Protein AF-A0A935V4J2-F1 (afdb_monomer_lite)

Structure (mmCIF, N/CA/C/O backbone):
data_AF-A0A935V4J2-F1
#
_entry.id   AF-A0A935V4J2-F1
#
loop_
_atom_site.group_PDB
_atom_site.id
_atom_site.type_symbol
_atom_site.label_atom_id
_atom_site.label_alt_id
_atom_site.label_comp_id
_atom_site.label_asym_id
_atom_site.label_entity_id
_atom_site.label_seq_id
_atom_site.pdbx_PDB_ins_code
_atom_site.Cartn_x
_atom_site.Cartn_y
_atom_site.Cartn_z
_atom_site.occupancy
_atom_site.B_iso_or_equiv
_atom_site.auth_seq_id
_atom_site.auth_comp_id
_atom_site.auth_asym_id
_atom_site.auth_atom_id
_atom_site.pdbx_PDB_model_num
ATOM 1 N N . ME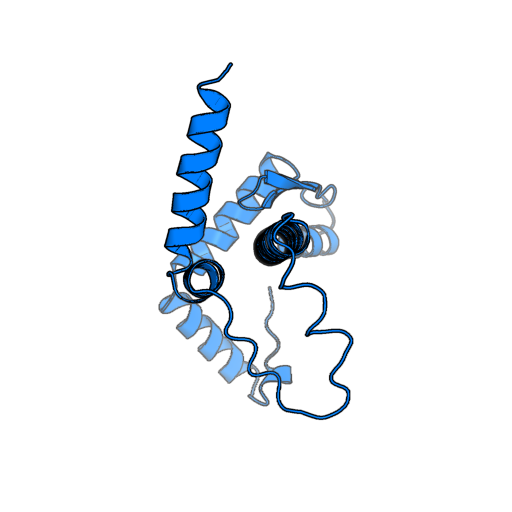T A 1 1 ? 11.684 -2.814 -10.484 1.00 53.12 1 MET A N 1
ATOM 2 C CA . MET A 1 1 ? 12.190 -2.441 -9.141 1.00 53.12 1 MET A CA 1
ATOM 3 C C . MET A 1 1 ? 13.514 -3.154 -8.934 1.00 53.12 1 MET A C 1
ATOM 5 O O . MET A 1 1 ? 13.522 -4.372 -8.984 1.00 53.12 1 MET A O 1
ATOM 9 N N . ARG A 1 2 ? 14.630 -2.426 -8.805 1.00 53.59 2 ARG A N 1
ATOM 10 C CA . ARG A 1 2 ? 15.958 -3.035 -8.631 1.00 53.59 2 ARG A CA 1
ATOM 11 C C . ARG A 1 2 ? 16.236 -3.161 -7.131 1.00 53.59 2 ARG A C 1
ATOM 13 O O . ARG A 1 2 ? 16.271 -2.139 -6.448 1.00 53.59 2 ARG A O 1
ATOM 20 N N . TRP A 1 3 ? 16.346 -4.387 -6.630 1.00 57.41 3 TRP A N 1
ATOM 21 C CA . TRP A 1 3 ? 16.688 -4.673 -5.238 1.00 57.41 3 TRP A CA 1
ATOM 22 C C . TRP A 1 3 ? 18.209 -4.684 -5.127 1.00 57.41 3 TRP A C 1
ATOM 24 O O . TRP A 1 3 ? 18.892 -5.459 -5.792 1.00 57.41 3 TRP A O 1
ATOM 34 N N . THR A 1 4 ? 18.764 -3.753 -4.365 1.00 51.16 4 THR A N 1
ATOM 35 C CA . THR A 1 4 ? 20.212 -3.639 -4.207 1.00 51.16 4 THR A CA 1
ATOM 36 C C . THR A 1 4 ? 20.687 -4.589 -3.117 1.00 51.16 4 THR A C 1
ATOM 38 O O . THR A 1 4 ? 20.397 -4.360 -1.947 1.00 51.16 4 THR A O 1
ATOM 41 N N . GLY A 1 5 ? 21.503 -5.586 -3.484 1.00 53.75 5 GLY A N 1
ATOM 42 C CA . GLY A 1 5 ? 22.194 -6.502 -2.557 1.00 53.75 5 GLY A CA 1
ATOM 43 C C . GLY A 1 5 ? 23.098 -5.823 -1.515 1.00 53.75 5 GLY A C 1
ATOM 44 O O . GLY A 1 5 ? 23.630 -6.474 -0.625 1.00 53.75 5 GLY A O 1
ATOM 45 N N . ARG A 1 6 ? 23.220 -4.490 -1.563 1.00 55.88 6 ARG A N 1
ATOM 46 C CA . ARG A 1 6 ? 24.009 -3.688 -0.626 1.00 55.88 6 ARG A CA 1
ATOM 47 C C . ARG A 1 6 ? 23.522 -3.775 0.825 1.00 55.88 6 ARG A C 1
ATOM 49 O O . ARG A 1 6 ? 24.333 -3.596 1.719 1.00 55.88 6 ARG A O 1
ATOM 56 N N . GLN A 1 7 ? 22.241 -4.061 1.065 1.00 57.16 7 GLN A N 1
ATOM 57 C CA . GLN A 1 7 ? 21.714 -4.226 2.430 1.00 57.16 7 GLN A CA 1
ATOM 58 C C . GLN A 1 7 ? 21.997 -5.606 3.036 1.00 57.16 7 GLN A C 1
ATOM 60 O O . GLN A 1 7 ? 21.934 -5.757 4.248 1.00 57.16 7 GLN A O 1
ATOM 65 N N . ILE A 1 8 ? 22.306 -6.599 2.201 1.00 64.44 8 ILE A N 1
ATOM 66 C CA . ILE A 1 8 ? 22.460 -8.003 2.603 1.00 64.44 8 ILE A CA 1
ATOM 67 C C . ILE A 1 8 ? 23.903 -8.506 2.454 1.00 64.44 8 ILE A C 1
ATOM 69 O O . ILE A 1 8 ? 24.157 -9.686 2.645 1.00 64.44 8 ILE A O 1
ATOM 73 N N . GLY A 1 9 ? 24.859 -7.622 2.140 1.00 66.56 9 GLY A N 1
ATOM 74 C CA . GLY A 1 9 ? 26.292 -7.949 2.108 1.00 66.56 9 GLY A CA 1
ATOM 75 C C . GLY A 1 9 ? 26.711 -8.958 1.032 1.00 66.56 9 GLY A C 1
ATOM 76 O O . GLY A 1 9 ? 27.838 -9.437 1.068 1.00 66.56 9 GLY A O 1
ATOM 77 N N . ILE A 1 10 ? 25.831 -9.285 0.081 1.00 76.12 10 ILE A N 1
ATOM 78 C CA . ILE A 1 10 ? 26.095 -10.267 -0.978 1.00 76.12 10 ILE A CA 1
ATOM 79 C C . ILE A 1 10 ? 26.431 -9.599 -2.311 1.00 76.12 10 ILE A C 1
ATOM 81 O O . ILE A 1 10 ? 26.022 -8.465 -2.588 1.00 76.12 10 ILE A O 1
ATOM 85 N N . ASP A 1 11 ? 27.142 -10.345 -3.158 1.00 79.62 11 ASP A N 1
ATOM 86 C CA . ASP A 1 11 ? 27.440 -9.926 -4.523 1.00 79.62 11 ASP A CA 1
ATOM 87 C C . ASP A 1 11 ? 26.158 -9.643 -5.332 1.00 79.62 11 ASP A C 1
ATOM 89 O O . ASP A 1 11 ? 25.097 -10.239 -5.113 1.00 79.62 11 ASP A O 1
ATOM 93 N N . ARG A 1 12 ? 26.246 -8.718 -6.294 1.00 76.38 12 ARG A N 1
ATOM 94 C CA . ARG A 1 12 ? 25.100 -8.304 -7.120 1.00 76.38 12 ARG A CA 1
ATOM 95 C C . ARG A 1 12 ? 24.512 -9.459 -7.932 1.00 76.38 12 ARG A C 1
ATOM 97 O O . ARG A 1 12 ? 23.295 -9.482 -8.116 1.00 76.38 12 ARG A O 1
ATOM 104 N N . THR A 1 13 ? 25.337 -10.394 -8.403 1.00 80.19 13 THR A N 1
ATOM 105 C CA . THR A 1 13 ? 24.865 -11.573 -9.149 1.00 80.19 13 THR A CA 1
ATOM 106 C C . THR A 1 13 ? 24.142 -12.559 -8.235 1.00 80.19 13 THR A C 1
ATOM 108 O O . THR A 1 13 ? 23.053 -13.023 -8.573 1.00 80.19 13 THR A O 1
ATOM 111 N N . ALA A 1 14 ? 24.665 -12.786 -7.026 1.00 80.81 14 ALA A N 1
ATOM 112 C CA . ALA A 1 14 ? 24.004 -13.598 -6.007 1.00 80.81 14 ALA A CA 1
ATOM 113 C C . ALA A 1 14 ? 22.656 -12.994 -5.571 1.00 80.81 14 ALA A C 1
ATOM 115 O O . ALA A 1 14 ? 21.676 -13.720 -5.401 1.00 80.81 14 ALA A O 1
ATOM 116 N N . ALA A 1 15 ? 22.573 -11.664 -5.455 1.00 80.94 15 ALA A N 1
ATOM 117 C CA . ALA A 1 15 ? 21.322 -10.972 -5.154 1.00 80.94 15 ALA A CA 1
ATOM 118 C C . ALA A 1 15 ? 20.268 -11.166 -6.252 1.00 80.94 15 ALA A C 1
ATOM 120 O O . ALA A 1 15 ? 19.109 -11.415 -5.931 1.00 80.94 15 ALA A O 1
ATOM 121 N N . ALA A 1 16 ? 20.661 -11.095 -7.528 1.00 81.50 16 ALA A N 1
ATOM 122 C CA . ALA A 1 16 ? 19.756 -11.354 -8.648 1.00 81.50 16 ALA A CA 1
ATOM 123 C C . ALA A 1 16 ? 19.207 -12.790 -8.608 1.00 81.50 16 ALA A C 1
ATOM 125 O O . ALA A 1 16 ? 17.993 -12.976 -8.567 1.00 81.50 16 ALA A O 1
ATOM 126 N N . ALA A 1 17 ? 20.086 -13.789 -8.477 1.00 85.88 17 ALA A N 1
ATOM 127 C CA . ALA A 1 17 ? 19.678 -15.193 -8.393 1.00 85.88 17 ALA A CA 1
ATOM 128 C C . ALA A 1 17 ? 18.769 -15.480 -7.182 1.00 85.88 17 ALA A C 1
ATOM 130 O O . ALA A 1 17 ? 17.849 -16.297 -7.261 1.00 85.88 17 ALA A O 1
ATOM 131 N N . TYR A 1 18 ? 19.002 -14.805 -6.053 1.00 84.88 18 TYR A N 1
ATOM 132 C CA . TYR A 1 18 ? 18.137 -14.903 -4.879 1.00 84.88 18 TYR A CA 1
ATOM 133 C C . TYR A 1 18 ? 16.729 -14.361 -5.154 1.00 84.88 18 TYR A C 1
ATOM 135 O O . TYR A 1 18 ? 15.741 -15.000 -4.791 1.00 84.88 18 TYR A O 1
ATOM 143 N N . ILE A 1 19 ? 16.629 -13.206 -5.815 1.00 84.44 19 ILE A N 1
ATOM 144 C CA . ILE A 1 19 ? 15.349 -12.581 -6.173 1.00 84.44 19 ILE A CA 1
ATOM 145 C C . ILE A 1 19 ? 14.561 -13.473 -7.135 1.00 84.44 19 ILE A C 1
ATOM 147 O O . ILE A 1 19 ? 13.365 -13.677 -6.931 1.00 84.44 19 ILE A O 1
ATOM 151 N N . ASP A 1 20 ? 15.227 -14.049 -8.134 1.00 86.62 20 ASP A N 1
ATOM 152 C CA . ASP A 1 20 ? 14.576 -14.931 -9.104 1.00 86.62 20 ASP A CA 1
ATOM 153 C C . ASP A 1 20 ? 14.005 -16.176 -8.414 1.00 86.62 20 ASP A C 1
ATOM 155 O O . ASP A 1 20 ? 12.843 -16.532 -8.617 1.00 86.62 20 ASP A O 1
ATOM 159 N N . ARG A 1 21 ? 14.771 -16.789 -7.499 1.00 89.75 21 ARG A N 1
ATOM 160 C CA . ARG A 1 21 ? 14.283 -17.905 -6.668 1.00 89.75 21 ARG A CA 1
ATOM 161 C C . ARG A 1 21 ? 13.131 -17.493 -5.753 1.00 89.75 21 ARG A C 1
ATOM 163 O O . ARG A 1 21 ? 12.207 -18.280 -5.551 1.00 89.75 21 ARG A O 1
ATOM 170 N N . TYR A 1 22 ? 13.177 -16.287 -5.192 1.00 89.38 22 TYR A N 1
ATOM 171 C CA . TYR A 1 22 ? 12.106 -15.759 -4.349 1.00 89.38 22 TYR A CA 1
ATOM 172 C C . TYR A 1 22 ? 10.795 -15.627 -5.135 1.00 89.38 22 TYR A C 1
ATOM 174 O O . TYR A 1 22 ? 9.757 -16.102 -4.674 1.00 89.38 22 TYR A O 1
ATOM 182 N N . PHE A 1 23 ? 10.839 -15.062 -6.344 1.00 88.00 23 PHE A N 1
ATOM 183 C CA . PHE A 1 23 ? 9.652 -14.935 -7.191 1.00 88.00 23 PHE A CA 1
ATOM 184 C C . PHE A 1 23 ? 9.167 -16.272 -7.752 1.00 88.00 23 PHE A C 1
ATOM 186 O O . PHE A 1 23 ? 7.958 -16.476 -7.830 1.00 88.00 23 PHE A O 1
ATOM 193 N N . ALA A 1 24 ? 10.071 -17.208 -8.057 1.00 90.69 24 ALA A N 1
ATOM 194 C CA . ALA A 1 24 ? 9.693 -18.568 -8.442 1.00 90.69 24 ALA A CA 1
ATOM 195 C C . ALA A 1 24 ? 8.936 -19.298 -7.318 1.00 90.69 24 ALA A C 1
ATOM 197 O O . ALA A 1 24 ? 7.993 -20.040 -7.580 1.00 90.69 24 ALA A O 1
ATOM 198 N N . ARG A 1 25 ? 9.318 -19.065 -6.054 1.00 94.19 25 ARG A N 1
ATOM 199 C CA . ARG A 1 25 ? 8.631 -19.634 -4.885 1.00 94.19 25 ARG A CA 1
ATOM 200 C C . ARG A 1 25 ? 7.292 -18.962 -4.593 1.00 94.19 25 ARG A C 1
ATOM 202 O O . ARG A 1 25 ? 6.370 -19.630 -4.134 1.00 94.19 25 ARG A O 1
ATOM 209 N N . TYR A 1 26 ? 7.188 -17.659 -4.839 1.00 92.31 26 TYR A N 1
ATOM 210 C CA . TYR A 1 26 ? 5.999 -16.866 -4.531 1.00 92.31 26 TYR A CA 1
ATOM 211 C C . TYR A 1 26 ? 5.460 -16.152 -5.782 1.00 92.31 26 TYR A C 1
ATOM 213 O O . TYR A 1 26 ? 5.498 -14.918 -5.855 1.00 92.31 26 TYR A O 1
ATOM 221 N N . PRO A 1 27 ? 4.895 -16.894 -6.756 1.00 91.00 27 PRO A N 1
ATOM 222 C CA . PRO A 1 27 ? 4.405 -16.313 -8.010 1.00 91.00 27 PRO A CA 1
ATOM 223 C C . PRO A 1 27 ? 3.257 -15.316 -7.788 1.00 91.00 27 PRO A C 1
ATOM 225 O O . PRO A 1 27 ? 3.100 -14.357 -8.542 1.00 91.00 27 PRO A O 1
ATOM 228 N N . GLY A 1 28 ? 2.492 -15.483 -6.702 1.00 92.31 28 GLY A N 1
ATOM 229 C CA . GLY A 1 28 ? 1.423 -14.557 -6.321 1.00 92.31 28 GLY A CA 1
ATOM 230 C C . GLY A 1 28 ? 1.907 -13.126 -6.064 1.00 92.31 28 GLY A C 1
ATOM 231 O O . GLY A 1 28 ? 1.159 -12.185 -6.314 1.00 92.31 28 GLY A O 1
ATOM 232 N N . VAL A 1 29 ? 3.162 -12.943 -5.636 1.00 90.00 29 VAL A N 1
ATOM 233 C CA . VAL A 1 29 ? 3.747 -11.608 -5.431 1.00 90.00 29 VAL A CA 1
ATOM 234 C C . VAL A 1 29 ? 3.920 -10.892 -6.768 1.00 90.00 29 VAL A C 1
ATOM 236 O O . VAL A 1 29 ? 3.589 -9.714 -6.878 1.00 90.00 29 VAL A O 1
ATOM 239 N N . VAL A 1 30 ? 4.392 -11.602 -7.797 1.00 89.31 30 VAL A N 1
ATOM 240 C CA . VAL A 1 30 ? 4.557 -11.038 -9.145 1.00 89.31 30 VAL A CA 1
ATOM 241 C C . VAL A 1 30 ? 3.200 -10.638 -9.712 1.00 89.31 30 VAL A C 1
ATOM 243 O O . VAL A 1 30 ? 3.036 -9.493 -10.131 1.00 89.31 30 VAL A O 1
ATOM 246 N N . ARG A 1 31 ? 2.211 -11.535 -9.619 1.00 92.62 31 ARG A N 1
ATOM 247 C CA . ARG A 1 31 ? 0.840 -11.261 -10.063 1.00 92.62 31 ARG A CA 1
ATOM 248 C C . ARG A 1 31 ? 0.263 -10.017 -9.385 1.00 92.62 31 ARG A C 1
ATOM 250 O O . ARG A 1 31 ? -0.199 -9.109 -10.067 1.00 92.62 31 ARG A O 1
ATOM 257 N N . TYR A 1 32 ? 0.380 -9.924 -8.060 1.00 91.19 32 TYR A N 1
ATOM 258 C CA . TYR A 1 32 ? -0.073 -8.753 -7.308 1.00 91.19 32 TYR A CA 1
ATOM 259 C C . TYR A 1 32 ? 0.599 -7.457 -7.789 1.00 91.19 32 TYR A C 1
ATOM 261 O O . TYR A 1 32 ? -0.062 -6.429 -7.943 1.00 91.19 32 TYR A O 1
ATOM 269 N N . MET A 1 33 ? 1.909 -7.485 -8.054 1.00 90.81 33 MET A N 1
ATOM 270 C CA . MET A 1 33 ? 2.629 -6.310 -8.553 1.00 90.81 33 MET A CA 1
ATOM 271 C C . MET A 1 33 ? 2.128 -5.866 -9.932 1.00 90.81 33 MET A C 1
ATOM 273 O O . MET A 1 33 ? 2.058 -4.662 -10.185 1.00 90.81 33 MET A O 1
ATOM 277 N N . GLU A 1 34 ? 1.808 -6.803 -10.823 1.00 92.25 34 GLU A N 1
ATOM 278 C CA . GLU A 1 34 ? 1.287 -6.505 -12.161 1.00 92.25 34 GLU A CA 1
ATOM 279 C C . GLU A 1 34 ? -0.143 -5.967 -12.109 1.00 92.25 34 GLU A C 1
ATOM 281 O O . GLU A 1 34 ? -0.403 -4.887 -12.646 1.00 92.25 34 GLU A O 1
ATOM 286 N N . GLU A 1 35 ? -1.030 -6.651 -11.387 1.00 93.69 35 GLU A N 1
ATOM 287 C CA . GLU A 1 35 ? -2.422 -6.240 -11.177 1.00 93.69 35 GLU A CA 1
ATOM 288 C C . GLU A 1 35 ? -2.496 -4.849 -10.539 1.00 93.69 35 GLU A C 1
ATOM 290 O O . GLU A 1 35 ? -3.193 -3.968 -11.039 1.00 93.69 35 GLU A O 1
ATOM 295 N N . THR A 1 36 ? -1.704 -4.597 -9.493 1.00 92.88 36 THR A N 1
ATOM 296 C CA . THR A 1 36 ? -1.692 -3.294 -8.809 1.00 92.88 36 THR A CA 1
ATOM 297 C C . THR A 1 36 ? -1.231 -2.174 -9.739 1.00 92.88 36 THR A C 1
ATOM 299 O O . THR A 1 36 ? -1.796 -1.080 -9.721 1.00 92.88 36 THR A O 1
ATOM 302 N N . ARG A 1 37 ? -0.229 -2.424 -10.596 1.00 92.44 37 ARG A N 1
ATOM 303 C CA . ARG A 1 37 ? 0.193 -1.436 -11.603 1.00 92.44 37 ARG A CA 1
ATOM 304 C C . ARG A 1 37 ? -0.885 -1.206 -12.654 1.00 92.44 37 ARG A C 1
ATOM 306 O O . ARG A 1 37 ? -1.054 -0.067 -13.081 1.00 92.44 37 ARG A O 1
ATOM 313 N N . ALA A 1 38 ? -1.581 -2.254 -13.090 1.00 93.69 38 ALA A N 1
ATOM 314 C CA . ALA A 1 38 ? -2.677 -2.132 -14.045 1.00 93.69 38 ALA A CA 1
ATOM 315 C C . ALA A 1 38 ? -3.819 -1.290 -13.459 1.00 93.69 38 ALA A C 1
ATOM 317 O O . ALA A 1 38 ? -4.206 -0.297 -14.069 1.00 93.69 38 ALA A O 1
ATOM 318 N N . ILE A 1 39 ? -4.255 -1.598 -12.234 1.00 93.00 39 ILE A N 1
ATOM 319 C CA . ILE A 1 39 ? -5.289 -0.847 -11.507 1.00 93.00 39 ILE A CA 1
ATOM 320 C C . ILE A 1 39 ? -4.878 0.617 -11.326 1.00 93.00 39 ILE A C 1
ATOM 322 O O . ILE A 1 39 ? -5.667 1.517 -11.609 1.00 93.00 39 ILE A O 1
ATOM 326 N N . ALA A 1 40 ? -3.636 0.871 -10.901 1.00 94.19 40 ALA A N 1
ATOM 327 C CA . ALA A 1 40 ? -3.135 2.229 -10.715 1.00 94.19 40 ALA A CA 1
ATOM 328 C C . ALA A 1 40 ? -3.117 3.023 -12.029 1.00 94.19 40 ALA A C 1
ATOM 330 O O . ALA A 1 40 ? -3.435 4.212 -12.029 1.00 94.19 40 ALA A O 1
ATOM 331 N N . ARG A 1 41 ? -2.757 2.385 -13.151 1.00 92.75 41 ARG A N 1
ATOM 332 C CA . ARG A 1 41 ? -2.773 3.025 -14.475 1.00 92.75 41 ARG A CA 1
ATOM 333 C C . ARG A 1 41 ? -4.184 3.278 -14.974 1.00 92.75 41 ARG A C 1
ATOM 335 O O . ARG A 1 41 ? -4.412 4.327 -15.561 1.00 92.75 41 ARG A O 1
ATOM 342 N N . ASP A 1 42 ? -5.104 2.354 -14.751 1.00 93.81 42 ASP A N 1
ATOM 343 C CA . ASP A 1 42 ? -6.489 2.494 -15.186 1.00 93.81 42 ASP A CA 1
ATOM 344 C C . ASP A 1 42 ? -7.199 3.603 -14.393 1.00 93.81 42 ASP A C 1
ATOM 346 O O . ASP A 1 42 ? -7.551 4.653 -14.942 1.00 93.81 42 ASP A O 1
ATOM 350 N N . LYS A 1 43 ? -7.267 3.434 -13.067 1.00 93.25 43 LYS A N 1
ATOM 351 C CA . LYS A 1 43 ? -8.032 4.294 -12.153 1.00 93.25 43 LYS A CA 1
ATOM 352 C C . LYS A 1 43 ? -7.322 5.593 -11.762 1.00 93.25 43 LYS A C 1
ATOM 354 O O . LYS A 1 43 ? -7.972 6.538 -11.328 1.00 93.25 43 LYS A O 1
ATOM 359 N N . GLY A 1 44 ? -5.992 5.650 -11.857 1.00 93.75 44 GLY A N 1
ATOM 360 C CA . GLY A 1 44 ? -5.194 6.796 -11.395 1.00 93.75 44 GLY A CA 1
ATOM 361 C C . GLY A 1 44 ? -4.973 6.857 -9.876 1.00 93.75 44 GLY A C 1
ATOM 362 O O . GLY A 1 44 ? -4.379 7.815 -9.375 1.00 93.75 44 GLY A O 1
ATOM 363 N N . TYR A 1 45 ? -5.424 5.846 -9.131 1.00 94.31 45 TYR A N 1
ATOM 364 C CA . TYR A 1 45 ? -5.227 5.721 -7.689 1.00 94.31 45 TYR A CA 1
ATOM 365 C C . TYR A 1 45 ? -5.118 4.253 -7.264 1.00 94.31 45 TYR A C 1
ATOM 367 O O . TYR A 1 45 ? -5.492 3.343 -8.004 1.00 94.31 45 TYR A O 1
ATOM 375 N N . VAL A 1 46 ? -4.622 4.035 -6.049 1.00 95.44 46 VAL A N 1
ATOM 376 C CA . VAL A 1 46 ? -4.648 2.737 -5.355 1.00 95.44 46 VAL A CA 1
ATOM 377 C C . VAL A 1 46 ? -5.355 2.874 -4.013 1.00 95.44 46 VAL A C 1
ATOM 379 O O . VAL A 1 46 ? -5.444 3.979 -3.479 1.00 95.44 46 VAL A O 1
ATOM 382 N N . GLU A 1 47 ? -5.855 1.774 -3.456 1.00 94.00 47 GLU A N 1
ATOM 383 C CA . GLU A 1 47 ? -6.583 1.779 -2.185 1.00 94.00 47 GLU A CA 1
ATOM 384 C C . GLU A 1 47 ? -6.109 0.682 -1.228 1.00 94.00 47 GLU A C 1
ATOM 386 O O . GLU A 1 47 ? -5.628 -0.366 -1.656 1.00 94.00 47 GLU A O 1
ATOM 391 N N . THR A 1 48 ? -6.189 0.949 0.077 1.00 94.00 48 THR A N 1
ATOM 392 C CA . THR A 1 48 ? -5.961 -0.061 1.121 1.00 94.00 48 THR A CA 1
ATOM 393 C C . THR A 1 48 ? -7.144 -1.026 1.191 1.00 94.00 48 THR A C 1
ATOM 395 O O . THR A 1 48 ? -8.223 -0.728 0.680 1.00 94.00 48 THR A O 1
ATOM 398 N N . VAL A 1 49 ? -6.986 -2.156 1.892 1.00 90.44 49 VAL A N 1
ATOM 399 C CA . VAL A 1 49 ? -8.090 -3.117 2.117 1.00 90.44 49 VAL A CA 1
ATOM 400 C C . VAL A 1 49 ? -9.292 -2.458 2.808 1.00 90.44 49 VAL A C 1
ATOM 402 O O . VAL A 1 49 ? -10.430 -2.867 2.610 1.00 90.44 49 VAL A O 1
ATOM 405 N N . PHE A 1 50 ? -9.053 -1.399 3.584 1.00 88.69 50 PHE A N 1
ATOM 406 C CA . PHE A 1 50 ? -10.093 -0.640 4.277 1.00 88.69 50 PHE A CA 1
ATOM 407 C C . PHE A 1 50 ? -10.591 0.585 3.487 1.00 88.69 50 PHE A C 1
ATOM 409 O O . PHE A 1 50 ? -11.291 1.423 4.051 1.00 88.69 50 PHE A O 1
ATOM 416 N N . GLY A 1 51 ? -10.230 0.712 2.205 1.00 90.94 51 GLY A N 1
ATOM 417 C CA . GLY A 1 51 ? -10.766 1.724 1.288 1.00 90.94 51 GLY A CA 1
ATOM 418 C C . GLY A 1 51 ? -10.067 3.088 1.313 1.00 90.94 51 GLY A C 1
ATOM 419 O O . GLY A 1 51 ? -10.535 4.028 0.668 1.00 90.94 51 GLY A O 1
ATOM 420 N N . ARG A 1 52 ? -8.939 3.243 2.020 1.00 93.62 52 ARG A N 1
ATOM 421 C CA . ARG A 1 52 ? -8.177 4.503 2.008 1.00 93.62 52 ARG A CA 1
ATOM 422 C C . ARG A 1 52 ? -7.402 4.638 0.701 1.00 93.62 52 ARG A C 1
ATOM 424 O O . ARG A 1 52 ? -6.603 3.769 0.373 1.00 93.62 52 ARG A O 1
ATOM 431 N N . ARG A 1 53 ? -7.600 5.744 -0.021 1.00 95.06 53 ARG A N 1
ATOM 432 C CA . ARG A 1 53 ? -7.050 5.955 -1.371 1.00 95.06 53 ARG A CA 1
ATOM 433 C C . ARG A 1 53 ? -5.768 6.788 -1.382 1.00 95.06 53 ARG A C 1
ATOM 435 O O . ARG A 1 53 ? -5.627 7.730 -0.605 1.00 95.06 53 ARG A O 1
ATOM 442 N N . LEU A 1 54 ? -4.870 6.470 -2.312 1.00 94.00 54 LEU A N 1
ATOM 443 C CA . LEU A 1 54 ? -3.705 7.270 -2.688 1.00 94.00 54 LEU A CA 1
ATOM 444 C C . LEU A 1 54 ? -3.754 7.568 -4.189 1.00 94.00 54 LEU A C 1
ATOM 446 O O . LEU A 1 54 ? -3.680 6.654 -5.010 1.00 94.00 54 LEU A O 1
ATOM 450 N N . TRP A 1 55 ? -3.833 8.851 -4.530 1.00 95.12 55 TRP A N 1
ATOM 451 C CA . TRP A 1 55 ? -3.830 9.333 -5.910 1.00 95.12 55 TRP A CA 1
ATOM 452 C C . TRP A 1 55 ? -2.413 9.403 -6.477 1.00 95.12 55 TRP A C 1
ATOM 454 O O . TRP A 1 55 ? -1.482 9.843 -5.801 1.00 95.12 55 TRP A O 1
ATOM 464 N N . LEU A 1 56 ? -2.253 8.975 -7.728 1.00 94.25 56 LEU A N 1
ATOM 465 C CA . LEU A 1 56 ? -0.959 8.841 -8.395 1.00 94.25 56 LEU A CA 1
ATOM 466 C C . LEU A 1 56 ? -0.985 9.574 -9.745 1.00 94.25 56 LEU A C 1
ATOM 468 O O . LEU A 1 56 ? -1.061 8.929 -10.791 1.00 94.25 56 LEU A O 1
ATOM 472 N N . PRO A 1 57 ? -0.899 10.917 -9.761 1.00 91.12 57 PRO A N 1
ATOM 473 C CA . PRO A 1 57 ? -1.006 11.699 -10.998 1.00 91.12 57 PRO A CA 1
ATOM 474 C C . PRO A 1 57 ? 0.089 11.347 -12.018 1.00 91.12 57 PRO A C 1
ATOM 476 O O . PRO A 1 57 ? -0.142 11.330 -13.223 1.00 91.12 57 PRO A O 1
ATOM 479 N N . GLU A 1 58 ? 1.275 10.974 -11.536 1.00 93.12 58 GLU A N 1
ATOM 480 C CA . GLU A 1 58 ? 2.432 10.644 -12.374 1.00 93.12 58 GLU A CA 1
ATOM 481 C C . GLU A 1 58 ? 2.388 9.225 -12.977 1.00 93.12 58 GLU A C 1
ATOM 483 O O . GLU A 1 58 ? 3.305 8.834 -13.701 1.00 93.12 58 GLU A O 1
ATOM 488 N N . ILE A 1 59 ? 1.339 8.431 -12.722 1.00 92.44 59 ILE A N 1
ATOM 489 C CA . ILE A 1 59 ? 1.259 7.042 -13.207 1.00 92.44 59 ILE A CA 1
ATOM 490 C C . ILE A 1 59 ? 1.139 6.945 -14.739 1.00 92.44 59 ILE A C 1
ATOM 492 O O . ILE A 1 59 ? 1.575 5.958 -15.333 1.00 92.44 59 ILE A O 1
ATOM 496 N N . LYS A 1 60 ? 0.605 7.993 -15.383 1.00 91.00 60 LYS A N 1
ATOM 497 C CA . LYS A 1 60 ? 0.490 8.134 -16.849 1.00 91.00 60 LYS A CA 1
ATOM 498 C C . LYS A 1 60 ? 1.554 9.068 -17.446 1.00 91.00 60 LYS A C 1
ATOM 500 O O . LYS A 1 60 ? 1.482 9.410 -18.621 1.00 91.00 60 LYS A O 1
ATOM 505 N N . SER A 1 61 ? 2.543 9.483 -16.653 1.00 91.31 61 SER A N 1
ATOM 506 C CA . SER A 1 61 ? 3.587 10.415 -17.090 1.00 91.31 61 SER A CA 1
ATOM 507 C C . SER A 1 61 ? 4.425 9.822 -18.232 1.00 91.31 61 SER A C 1
ATOM 509 O O . SER A 1 61 ? 4.810 8.643 -18.206 1.00 91.31 61 SER A O 1
ATOM 511 N N . SER A 1 62 ? 4.743 10.646 -19.235 1.00 91.44 62 SER A N 1
ATOM 512 C CA . SER A 1 62 ? 5.670 10.287 -20.320 1.00 91.44 62 SER A CA 1
ATOM 513 C C . SER A 1 62 ? 7.103 10.120 -19.803 1.00 91.44 62 SER A C 1
ATOM 515 O O . SER A 1 62 ? 7.876 9.329 -20.345 1.00 91.44 62 SER A O 1
ATOM 517 N N . ASN A 1 63 ? 7.437 10.789 -18.693 1.00 94.25 63 ASN A N 1
ATOM 518 C CA . ASN A 1 63 ? 8.718 10.652 -18.018 1.00 94.25 63 ASN A CA 1
ATOM 519 C C . ASN A 1 63 ? 8.824 9.285 -17.317 1.00 94.25 63 ASN A C 1
ATOM 521 O O . ASN A 1 63 ? 8.180 9.028 -16.295 1.00 94.25 63 ASN A O 1
ATOM 525 N N . ALA A 1 64 ? 9.698 8.423 -17.842 1.00 90.50 64 ALA A N 1
ATOM 526 C CA . ALA A 1 64 ? 9.902 7.068 -17.336 1.00 90.50 64 ALA A CA 1
ATOM 527 C C . ALA A 1 64 ? 10.335 7.020 -15.858 1.00 90.50 64 ALA A C 1
ATOM 529 O O . ALA A 1 64 ? 9.926 6.108 -15.139 1.00 90.50 64 ALA A O 1
ATOM 530 N N . GLY A 1 65 ? 11.119 7.994 -15.384 1.00 91.44 65 GLY A N 1
ATOM 531 C CA . GLY A 1 65 ? 11.562 8.055 -13.989 1.00 91.44 65 GLY A CA 1
ATOM 532 C C . GLY A 1 65 ? 10.410 8.352 -13.029 1.00 91.44 65 GLY A C 1
ATOM 533 O O . GLY A 1 65 ? 10.234 7.645 -12.033 1.00 91.44 65 GLY A O 1
ATOM 534 N N . ARG A 1 66 ? 9.574 9.345 -13.363 1.00 91.75 66 ARG A N 1
ATOM 535 C CA . ARG A 1 66 ? 8.384 9.693 -12.566 1.00 91.75 66 ARG A CA 1
ATOM 536 C C . ARG A 1 66 ? 7.364 8.560 -12.558 1.00 91.75 66 ARG A C 1
ATOM 538 O O . ARG A 1 66 ? 6.885 8.184 -11.489 1.00 91.75 66 ARG 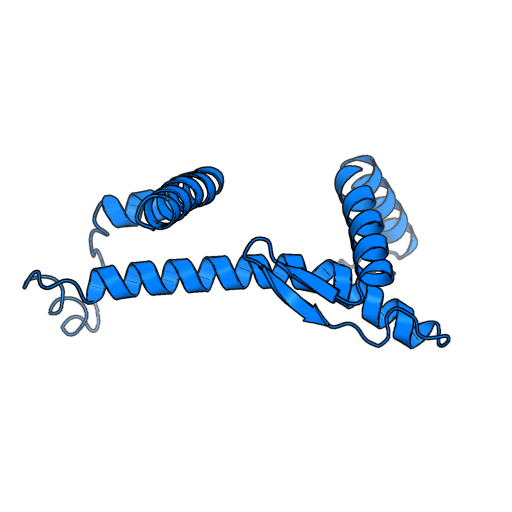A O 1
ATOM 545 N N . ARG A 1 67 ? 7.128 7.941 -13.719 1.00 93.81 67 ARG A N 1
ATOM 546 C CA . ARG A 1 67 ? 6.242 6.779 -13.848 1.00 93.81 67 ARG A CA 1
ATOM 547 C C . ARG A 1 67 ? 6.708 5.599 -12.995 1.00 93.81 67 ARG A C 1
ATOM 549 O O . ARG A 1 67 ? 5.917 5.046 -12.240 1.00 93.81 67 ARG A O 1
ATOM 556 N N . GLN A 1 68 ? 7.994 5.243 -13.036 1.00 90.44 68 GLN A N 1
ATOM 557 C CA . GLN A 1 68 ? 8.534 4.166 -12.192 1.00 90.44 68 GLN A CA 1
ATOM 558 C C . GLN A 1 68 ? 8.445 4.486 -10.692 1.00 90.44 68 GLN A C 1
ATOM 560 O O . GLN A 1 68 ? 8.229 3.582 -9.882 1.00 90.44 68 GLN A O 1
ATOM 565 N N . GLY A 1 69 ? 8.610 5.756 -10.312 1.00 91.75 69 GLY A N 1
ATOM 566 C CA . GLY A 1 69 ? 8.381 6.220 -8.943 1.00 91.75 69 GLY A CA 1
ATOM 567 C C . GLY A 1 69 ? 6.928 6.022 -8.508 1.00 91.75 69 GLY A C 1
ATOM 568 O O . GLY A 1 69 ? 6.679 5.427 -7.458 1.00 91.75 69 GLY A O 1
ATOM 569 N N . ALA A 1 70 ? 5.978 6.431 -9.351 1.00 93.69 70 ALA A N 1
ATOM 570 C CA . ALA A 1 70 ? 4.549 6.253 -9.111 1.00 93.69 70 ALA A CA 1
ATOM 571 C C . ALA A 1 70 ? 4.152 4.770 -9.030 1.00 93.69 70 ALA A C 1
ATOM 573 O O . ALA A 1 70 ? 3.434 4.383 -8.116 1.00 93.69 70 ALA A O 1
ATOM 574 N N . GLU A 1 71 ? 4.674 3.911 -9.909 1.00 93.19 71 GLU A N 1
ATOM 575 C CA . GLU A 1 71 ? 4.429 2.461 -9.865 1.00 93.19 71 GLU A CA 1
ATOM 576 C C . GLU A 1 71 ? 4.966 1.811 -8.582 1.00 93.19 71 GLU A C 1
ATOM 578 O O . GLU A 1 71 ? 4.346 0.903 -8.027 1.00 93.19 71 GLU A O 1
ATOM 583 N N . ARG A 1 72 ? 6.116 2.274 -8.077 1.00 92.50 72 ARG A N 1
ATOM 584 C CA . ARG A 1 72 ? 6.658 1.817 -6.789 1.00 92.50 72 ARG A CA 1
ATOM 585 C C . ARG A 1 72 ? 5.781 2.257 -5.621 1.00 92.50 72 ARG A C 1
ATOM 587 O O . ARG A 1 72 ? 5.532 1.456 -4.722 1.00 92.50 72 ARG A O 1
ATOM 594 N N . ALA A 1 73 ? 5.310 3.501 -5.641 1.00 92.81 73 ALA A N 1
ATOM 595 C CA . ALA A 1 73 ? 4.373 4.002 -4.643 1.00 92.81 73 ALA A CA 1
ATOM 596 C C . ALA A 1 73 ? 3.051 3.219 -4.684 1.00 92.81 73 ALA A C 1
ATOM 598 O O . ALA A 1 73 ? 2.565 2.809 -3.635 1.00 92.81 73 ALA A O 1
ATOM 599 N N . ALA A 1 74 ? 2.535 2.924 -5.881 1.00 94.31 74 ALA A N 1
ATOM 600 C CA . ALA A 1 74 ? 1.315 2.149 -6.098 1.00 94.31 74 ALA A CA 1
ATOM 601 C C . ALA A 1 74 ? 1.365 0.762 -5.452 1.00 94.31 74 ALA A C 1
ATOM 603 O O . ALA A 1 74 ? 0.393 0.336 -4.845 1.00 94.31 74 ALA A O 1
ATOM 604 N N . ILE A 1 75 ? 2.499 0.067 -5.561 1.00 92.25 75 ILE A N 1
ATOM 605 C CA . ILE A 1 75 ? 2.664 -1.277 -4.993 1.00 92.25 75 ILE A CA 1
ATOM 606 C C . ILE A 1 75 ? 2.765 -1.223 -3.465 1.00 92.25 75 ILE A C 1
ATOM 608 O O . ILE A 1 75 ? 2.151 -2.030 -2.767 1.00 92.25 75 ILE A O 1
ATOM 612 N N . ASN A 1 76 ? 3.545 -0.278 -2.937 1.00 91.69 76 ASN A N 1
ATOM 613 C CA . ASN A 1 76 ? 3.897 -0.257 -1.517 1.00 91.69 76 ASN A CA 1
ATOM 614 C C . ASN A 1 76 ? 2.836 0.414 -0.638 1.00 91.69 76 ASN A C 1
ATOM 616 O O . ASN A 1 76 ? 2.631 -0.009 0.502 1.00 91.69 76 ASN A O 1
ATOM 620 N N . ALA A 1 77 ? 2.173 1.456 -1.144 1.00 91.81 77 ALA A N 1
ATOM 621 C CA . ALA A 1 77 ? 1.247 2.258 -0.354 1.00 91.81 77 ALA A CA 1
ATOM 622 C C . ALA A 1 77 ? 0.032 1.468 0.161 1.00 91.81 77 ALA A C 1
ATOM 624 O O . ALA A 1 77 ? -0.296 1.641 1.334 1.00 91.81 77 ALA A O 1
ATOM 625 N N . PRO A 1 78 ? -0.604 0.564 -0.611 1.00 93.06 78 PRO A N 1
ATOM 626 C CA . PRO A 1 78 ? -1.693 -0.268 -0.102 1.00 93.06 78 PRO A CA 1
ATOM 627 C C . PRO A 1 78 ? -1.256 -1.199 1.028 1.00 93.06 78 PRO A C 1
ATOM 629 O O . PRO A 1 78 ? -1.953 -1.304 2.036 1.00 93.06 78 PRO A O 1
ATOM 632 N N . MET A 1 79 ? -0.082 -1.830 0.900 1.00 90.56 79 MET A N 1
ATOM 633 C CA . MET A 1 79 ? 0.439 -2.755 1.913 1.00 90.56 79 MET A CA 1
ATOM 634 C C . MET A 1 79 ? 0.733 -2.027 3.230 1.00 90.56 79 MET A C 1
ATOM 636 O O . MET A 1 79 ? 0.243 -2.421 4.288 1.00 90.56 79 MET A O 1
ATOM 640 N N . GLN A 1 80 ? 1.477 -0.919 3.163 1.00 92.31 80 GLN A N 1
ATOM 641 C CA . GLN A 1 80 ? 1.787 -0.100 4.341 1.00 92.31 80 GLN A CA 1
ATOM 642 C C . GLN A 1 80 ? 0.534 0.560 4.914 1.00 92.31 80 GLN A C 1
ATOM 644 O O . GLN A 1 80 ? 0.358 0.651 6.128 1.00 92.31 80 GLN A O 1
ATOM 649 N N . GLY A 1 81 ? -0.356 1.014 4.035 1.00 92.25 81 GLY A N 1
ATOM 650 C CA . GLY A 1 81 ? -1.584 1.674 4.421 1.00 92.25 81 GLY A CA 1
ATOM 651 C C . GLY A 1 81 ? -2.522 0.738 5.175 1.00 92.25 81 GLY A C 1
ATOM 652 O O . GLY A 1 81 ? -3.009 1.111 6.236 1.00 92.25 81 GLY A O 1
ATOM 653 N N . THR A 1 82 ? -2.686 -0.494 4.694 1.00 91.56 82 THR A N 1
ATOM 654 C CA . THR A 1 82 ? -3.503 -1.522 5.355 1.00 91.56 82 THR A CA 1
ATOM 655 C C . THR A 1 82 ? -2.952 -1.872 6.737 1.00 91.56 82 THR A C 1
ATOM 657 O O . THR A 1 82 ? -3.718 -1.960 7.694 1.00 91.56 82 THR A O 1
ATOM 660 N N . ALA A 1 83 ? -1.628 -1.998 6.878 1.00 91.62 83 ALA A N 1
ATOM 661 C CA . ALA A 1 83 ? -1.000 -2.220 8.181 1.00 91.62 83 ALA A CA 1
ATOM 662 C C . ALA A 1 83 ? -1.254 -1.049 9.150 1.00 91.62 83 ALA A C 1
ATOM 664 O O . ALA A 1 83 ? -1.614 -1.261 10.306 1.00 91.62 83 ALA A O 1
ATOM 665 N N . ALA A 1 84 ? -1.130 0.193 8.673 1.00 92.00 84 ALA A N 1
ATOM 666 C CA . ALA A 1 84 ? -1.421 1.376 9.481 1.00 92.00 84 ALA A CA 1
ATOM 667 C C . ALA A 1 84 ? -2.903 1.459 9.885 1.00 92.00 84 ALA A C 1
ATOM 669 O O . ALA A 1 84 ? -3.220 1.871 11.000 1.00 92.00 84 ALA A O 1
ATOM 670 N N . ASP A 1 85 ? -3.808 1.064 8.993 1.00 91.06 85 ASP A N 1
ATOM 671 C CA . ASP A 1 85 ? -5.244 1.041 9.262 1.00 91.06 85 ASP A CA 1
ATOM 672 C C . ASP A 1 85 ? -5.585 -0.018 10.329 1.00 91.06 85 ASP A C 1
ATOM 674 O O . ASP A 1 85 ? -6.374 0.257 11.234 1.00 91.06 85 ASP A O 1
ATOM 678 N N . LEU A 1 86 ? -4.934 -1.188 10.287 1.00 90.06 86 LEU A N 1
ATOM 679 C CA . LEU A 1 86 ? -5.069 -2.226 11.313 1.00 90.06 86 LEU A CA 1
ATOM 680 C C . LEU A 1 86 ? -4.614 -1.720 12.689 1.00 90.06 86 LEU A C 1
ATOM 682 O O . LEU A 1 86 ? -5.342 -1.866 13.670 1.00 90.06 86 LEU A O 1
ATOM 686 N N . ILE A 1 87 ? -3.448 -1.066 12.751 1.00 91.81 87 ILE A N 1
ATOM 687 C CA . ILE A 1 87 ? -2.920 -0.485 13.994 1.00 91.81 87 ILE A CA 1
ATOM 688 C C . ILE A 1 87 ? -3.891 0.557 14.551 1.00 91.81 87 ILE A C 1
ATOM 690 O O . ILE A 1 87 ? -4.232 0.504 15.729 1.00 91.81 87 ILE A O 1
ATOM 694 N N . LYS A 1 88 ? -4.395 1.472 13.715 1.00 91.38 88 LYS A N 1
ATOM 695 C CA . LYS A 1 88 ? -5.353 2.499 14.157 1.00 91.38 88 LYS A CA 1
ATOM 696 C C . LYS A 1 88 ? -6.641 1.894 14.709 1.00 91.38 88 LYS A C 1
ATOM 698 O O . LYS A 1 88 ? -7.140 2.364 15.726 1.00 91.38 88 LYS A O 1
ATOM 703 N N . ARG A 1 89 ? -7.168 0.841 14.081 1.00 88.81 89 ARG A N 1
ATOM 704 C CA . ARG A 1 89 ? -8.352 0.130 14.588 1.00 88.81 89 ARG A CA 1
ATOM 705 C C . ARG A 1 89 ? -8.074 -0.549 15.929 1.00 88.81 89 ARG A C 1
ATOM 707 O O . ARG A 1 89 ? -8.901 -0.446 16.829 1.00 88.81 89 ARG A O 1
ATOM 714 N N . ALA A 1 90 ? -6.906 -1.171 16.091 1.00 90.19 90 ALA A N 1
ATOM 715 C CA . ALA A 1 90 ? -6.493 -1.745 17.371 1.00 90.19 90 ALA A CA 1
ATOM 716 C C . ALA A 1 90 ? -6.362 -0.669 18.464 1.00 90.19 90 ALA A C 1
ATOM 718 O O . ALA A 1 90 ? -6.810 -0.876 19.588 1.00 90.19 90 ALA A O 1
ATOM 719 N N . MET A 1 91 ? -5.818 0.506 18.127 1.00 92.62 91 MET A N 1
ATOM 720 C CA . MET A 1 91 ? -5.734 1.642 19.050 1.00 92.62 91 MET A CA 1
ATOM 721 C C . MET A 1 91 ? -7.119 2.112 19.510 1.00 92.62 91 MET A C 1
ATOM 723 O O . MET A 1 91 ? -7.307 2.331 20.704 1.00 92.62 91 MET A O 1
ATOM 727 N N . LEU A 1 92 ? -8.086 2.233 18.593 1.00 88.12 92 LEU A N 1
ATOM 728 C CA . LEU A 1 92 ? -9.467 2.590 18.940 1.00 88.12 92 LEU A CA 1
ATOM 729 C C . LEU A 1 92 ? -10.101 1.545 19.866 1.00 88.12 92 LEU A C 1
ATOM 731 O O . LEU A 1 92 ? -10.666 1.915 20.887 1.00 88.12 92 LEU A O 1
ATOM 735 N N . ALA A 1 93 ? -9.920 0.251 19.588 1.00 86.00 93 ALA A N 1
ATOM 736 C CA . ALA A 1 93 ? -10.439 -0.814 20.448 1.00 86.00 93 ALA A CA 1
ATOM 737 C C . ALA A 1 93 ? -9.869 -0.753 21.880 1.00 86.00 93 ALA A C 1
ATOM 739 O O . ALA A 1 93 ? -10.603 -0.918 22.854 1.00 86.00 93 ALA A O 1
ATOM 740 N N . VAL A 1 94 ? -8.568 -0.471 22.021 1.00 84.44 94 VAL A N 1
ATOM 741 C CA . VAL A 1 94 ? -7.936 -0.270 23.336 1.00 84.44 94 VAL A CA 1
ATOM 742 C C . VAL A 1 94 ? -8.474 0.990 24.020 1.00 84.44 94 VAL A C 1
ATOM 744 O O . VAL A 1 94 ? -8.725 0.972 25.224 1.00 84.44 94 VAL A O 1
ATOM 747 N N . GLN A 1 95 ? -8.682 2.077 23.273 1.00 84.62 95 GLN A N 1
ATOM 748 C CA . GLN A 1 95 ? -9.239 3.319 23.808 1.00 84.62 95 GLN A CA 1
ATOM 749 C C . GLN A 1 95 ? -10.679 3.139 24.305 1.00 84.62 95 GLN A C 1
ATOM 751 O O . GLN A 1 95 ? -11.010 3.632 25.386 1.00 84.62 95 GLN A O 1
ATOM 756 N N . ASP A 1 96 ? -11.515 2.418 23.562 1.00 84.62 96 ASP A N 1
ATOM 757 C CA . ASP A 1 96 ? -12.891 2.104 23.955 1.00 84.62 96 ASP A CA 1
ATOM 758 C C . ASP A 1 96 ? -12.904 1.270 25.242 1.00 84.62 96 ASP A C 1
ATOM 760 O O . ASP A 1 96 ? -13.632 1.583 26.186 1.00 84.62 96 ASP A O 1
ATOM 764 N N . TRP A 1 97 ? -12.020 0.269 25.329 1.00 80.06 97 TRP A N 1
ATOM 765 C CA . TRP A 1 97 ? -11.838 -0.543 26.534 1.00 80.06 97 TRP A CA 1
ATOM 766 C C . TRP A 1 97 ? -11.417 0.295 27.753 1.00 80.06 97 TRP A C 1
ATOM 768 O O . TRP A 1 97 ? -11.930 0.083 28.852 1.00 80.06 97 TRP A O 1
ATOM 778 N N . LEU A 1 98 ? -10.529 1.279 27.570 1.00 80.50 98 LEU A N 1
ATOM 779 C CA . LEU A 1 98 ? -10.108 2.202 28.634 1.00 80.50 98 LEU A CA 1
ATOM 780 C C . LEU A 1 98 ? -11.203 3.198 29.046 1.0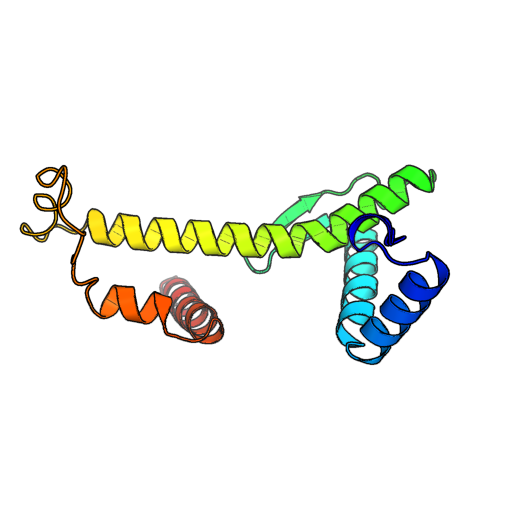0 80.50 98 LEU A C 1
ATOM 782 O O . LEU A 1 98 ? -11.217 3.656 30.190 1.00 80.50 98 LEU A O 1
ATOM 786 N N . SER A 1 99 ? -12.078 3.574 28.112 1.00 80.50 99 SER A N 1
ATOM 787 C CA . SER A 1 99 ? -13.114 4.596 28.315 1.00 80.50 99 SER A CA 1
ATOM 788 C C . SER A 1 99 ? -14.406 4.020 28.901 1.00 80.50 99 SER A C 1
ATOM 790 O O . SER A 1 99 ? -15.241 4.780 29.394 1.00 80.50 99 SER A O 1
ATOM 792 N N . ALA A 1 100 ? -14.570 2.694 28.879 1.00 77.00 100 ALA A N 1
ATOM 793 C CA . ALA A 1 100 ? -15.730 2.014 29.434 1.00 77.00 100 ALA A CA 1
ATOM 794 C C . ALA A 1 100 ? -15.890 2.309 30.945 1.00 77.00 100 ALA A C 1
ATOM 796 O O . ALA A 1 100 ? -14.940 2.139 31.718 1.00 77.00 100 ALA A O 1
ATOM 797 N N . PRO A 1 101 ? -17.091 2.710 31.404 1.00 63.22 101 PRO A N 1
ATOM 798 C CA . PRO A 1 101 ? -17.361 3.028 32.802 1.00 63.22 101 PRO A CA 1
ATOM 799 C C . PRO A 1 101 ? -17.485 1.745 33.639 1.00 63.22 101 PRO A C 1
ATOM 801 O O . PRO A 1 101 ? -18.565 1.346 34.054 1.00 63.22 101 PRO A O 1
ATOM 804 N N . THR A 1 102 ? -16.365 1.073 33.903 1.00 55.03 102 THR A N 1
ATOM 805 C CA . THR A 1 102 ? -16.253 0.089 34.992 1.00 55.03 102 THR A CA 1
ATOM 806 C C . THR A 1 102 ? -15.131 0.522 35.931 1.00 55.03 102 THR A C 1
ATOM 808 O O . THR A 1 102 ? -13.943 0.494 35.606 1.00 55.03 102 THR A O 1
ATOM 811 N N . GLY A 1 103 ? -15.548 1.001 37.105 1.00 50.03 103 GLY A N 1
ATOM 812 C CA . GLY A 1 103 ? -14.777 1.765 38.089 1.00 50.03 103 GLY A CA 1
ATOM 813 C C . GLY A 1 103 ? -13.661 1.029 38.838 1.00 50.03 103 GLY A C 1
ATOM 814 O O . GLY A 1 103 ? -13.498 1.247 40.032 1.00 50.03 103 GLY A O 1
ATOM 815 N N . THR A 1 104 ? -12.857 0.196 38.177 1.00 48.38 104 THR A N 1
ATOM 816 C CA . THR A 1 104 ? -11.712 -0.480 38.831 1.00 48.38 104 THR A CA 1
ATOM 817 C C . THR A 1 104 ? -10.411 -0.406 38.028 1.00 48.38 104 THR A C 1
ATOM 819 O O . THR A 1 104 ? -9.345 -0.684 38.560 1.00 48.38 104 THR A O 1
ATOM 822 N N . ARG A 1 105 ? -10.438 0.018 36.760 1.00 52.59 105 ARG A N 1
ATOM 823 C CA . ARG A 1 105 ? -9.297 -0.204 35.844 1.00 52.59 105 ARG A CA 1
ATOM 824 C C . ARG A 1 105 ? -8.404 1.015 35.598 1.00 52.59 105 ARG A C 1
ATOM 826 O O . ARG A 1 105 ? -7.352 0.895 34.981 1.00 52.59 105 ARG A O 1
ATOM 833 N N . ARG A 1 106 ? -8.799 2.195 36.091 1.00 46.31 106 ARG A N 1
ATOM 834 C CA . ARG A 1 106 ? -8.115 3.474 35.815 1.00 46.31 106 ARG A CA 1
ATOM 835 C C . ARG A 1 106 ? -6.998 3.809 36.813 1.00 46.31 106 ARG A C 1
ATOM 837 O O . ARG A 1 106 ? -6.148 4.639 36.515 1.00 46.31 106 ARG A O 1
ATOM 844 N N . THR A 1 107 ? -6.987 3.174 37.982 1.00 42.72 107 THR A N 1
ATOM 845 C CA . THR A 1 107 ? -6.095 3.507 39.107 1.00 42.72 107 THR A CA 1
ATOM 846 C C . THR A 1 107 ? -4.818 2.671 39.180 1.00 42.72 107 THR A C 1
ATOM 848 O O . THR A 1 107 ? -3.905 3.039 39.919 1.00 42.72 107 THR A O 1
ATOM 851 N N . GLU A 1 108 ? -4.697 1.588 38.408 1.00 46.31 108 GLU A N 1
ATOM 852 C CA . GLU A 1 108 ? -3.514 0.717 38.476 1.00 46.31 108 GLU A CA 1
ATOM 853 C C . GLU A 1 108 ? -2.351 1.203 37.593 1.00 46.31 108 GLU A C 1
ATOM 855 O O . GLU A 1 108 ? -1.186 1.039 37.957 1.00 46.31 108 GLU A O 1
ATOM 860 N N . LEU A 1 109 ? -2.646 1.896 36.484 1.00 45.12 109 LEU A N 1
ATOM 861 C CA . LEU A 1 109 ? -1.621 2.414 35.569 1.00 45.12 109 LEU A CA 1
ATOM 862 C C . LEU A 1 109 ? -0.913 3.667 36.119 1.00 45.12 109 LEU A C 1
ATOM 864 O O . LEU A 1 109 ? 0.274 3.871 35.879 1.00 45.12 109 LEU A O 1
ATOM 868 N N . THR A 1 110 ? -1.609 4.496 36.901 1.00 44.69 110 THR A N 1
ATOM 869 C CA . THR A 1 110 ? -1.066 5.747 37.461 1.00 44.69 110 THR A CA 1
ATOM 870 C C . THR A 1 110 ? -0.285 5.554 38.762 1.00 44.69 110 THR A C 1
ATOM 872 O O . THR A 1 110 ? 0.434 6.465 39.169 1.00 44.69 110 THR A O 1
ATOM 875 N N . ARG A 1 111 ? -0.387 4.392 39.428 1.00 37.59 111 ARG A N 1
ATOM 876 C CA . ARG A 1 111 ? 0.174 4.190 40.780 1.00 37.59 111 ARG A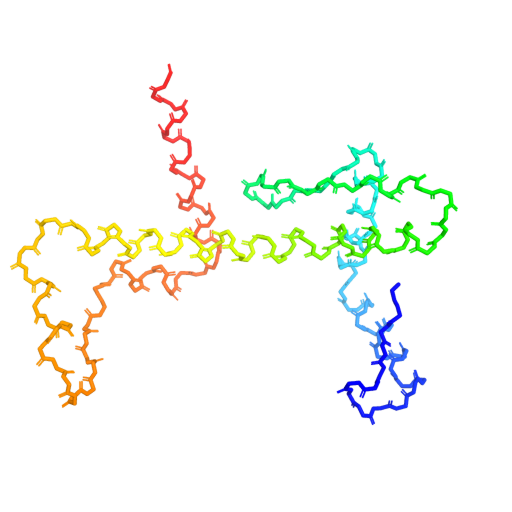 CA 1
ATOM 877 C C . ARG A 1 111 ? 1.419 3.294 40.860 1.00 37.59 111 ARG A C 1
ATOM 879 O O . ARG A 1 111 ? 1.890 3.031 41.962 1.00 37.59 111 ARG A O 1
ATOM 886 N N . ARG A 1 112 ? 2.008 2.842 39.747 1.00 37.62 112 ARG A N 1
ATOM 887 C CA . ARG A 1 112 ? 3.219 1.992 39.785 1.00 37.62 112 ARG A CA 1
ATOM 888 C C . ARG A 1 112 ? 4.345 2.493 38.877 1.00 37.62 112 ARG A C 1
ATOM 890 O O . ARG A 1 112 ? 4.650 1.910 37.843 1.00 37.62 112 ARG A O 1
ATOM 897 N N . ARG A 1 113 ? 5.057 3.531 39.334 1.00 45.03 113 ARG A N 1
ATOM 898 C CA . ARG A 1 113 ? 6.494 3.669 39.033 1.00 45.03 113 ARG A CA 1
ATOM 899 C C . ARG A 1 113 ? 7.191 2.498 39.743 1.00 45.03 113 ARG A C 1
ATOM 901 O O . ARG A 1 113 ? 7.143 2.425 40.961 1.00 45.03 113 ARG A O 1
ATOM 908 N N . SER A 1 114 ? 7.804 1.577 39.004 1.00 43.88 114 SER A N 1
ATOM 909 C CA . SER A 1 114 ? 8.549 0.407 39.519 1.00 43.88 114 SER A CA 1
ATOM 910 C C . SER A 1 114 ? 7.731 -0.755 40.117 1.00 43.88 114 SER A C 1
ATOM 912 O O . SER A 1 114 ? 7.851 -1.110 41.278 1.00 43.88 114 SER A O 1
ATOM 914 N N . ALA A 1 115 ? 6.947 -1.444 39.296 1.00 37.00 115 ALA A N 1
ATOM 915 C CA . ALA A 1 115 ? 6.843 -2.901 39.402 1.00 37.00 115 ALA A CA 1
ATOM 916 C C . ALA A 1 115 ? 6.271 -3.426 38.092 1.00 37.00 115 ALA A C 1
ATOM 918 O O . ALA A 1 115 ? 5.273 -2.904 3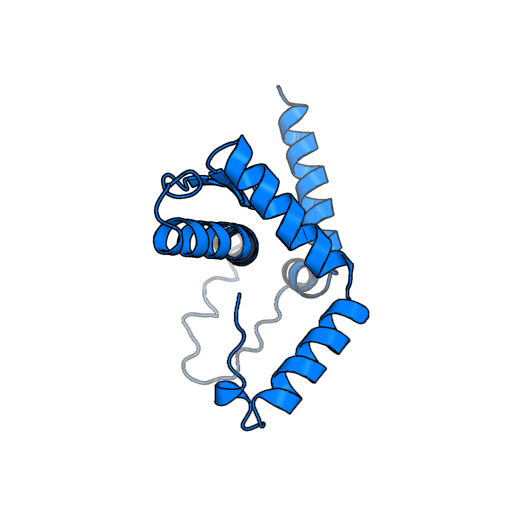7.602 1.00 37.00 115 ALA A O 1
ATOM 919 N N . ARG A 1 116 ? 6.944 -4.437 37.537 1.00 40.66 116 ARG A N 1
ATOM 920 C CA . ARG A 1 116 ? 6.519 -5.297 36.427 1.00 40.66 116 ARG A CA 1
ATOM 921 C C . ARG A 1 116 ? 4.989 -5.282 36.289 1.00 40.66 116 ARG A C 1
ATOM 923 O O . ARG A 1 116 ? 4.294 -5.789 37.165 1.00 40.66 116 ARG A O 1
ATOM 930 N N . CYS A 1 117 ? 4.480 -4.640 35.235 1.00 35.78 117 CYS A N 1
ATOM 931 C CA . CYS A 1 117 ? 3.051 -4.601 34.939 1.00 35.78 117 CYS A CA 1
ATOM 932 C C . CYS A 1 117 ? 2.573 -6.025 34.638 1.00 35.78 117 CYS A C 1
ATOM 934 O O . CYS A 1 117 ? 2.610 -6.476 33.499 1.00 35.78 117 CYS A O 1
ATOM 936 N N . SER A 1 118 ? 2.129 -6.742 35.665 1.00 39.28 118 SER A N 1
ATOM 937 C CA . SER A 1 118 ? 1.244 -7.893 35.535 1.00 39.28 118 SER A CA 1
ATOM 938 C C . SER A 1 118 ? -0.199 -7.391 35.548 1.00 39.28 118 SER A C 1
ATOM 940 O O . SER A 1 118 ? -0.998 -7.804 36.382 1.00 39.28 118 SER A O 1
ATOM 942 N N . ALA A 1 119 ? -0.529 -6.439 34.672 1.00 46.34 119 ALA A N 1
ATOM 943 C CA . ALA A 1 119 ? -1.929 -6.208 34.366 1.00 46.34 119 ALA A CA 1
ATOM 944 C C . ALA A 1 119 ? -2.365 -7.443 33.577 1.00 46.34 119 ALA A C 1
ATOM 946 O O . ALA A 1 119 ? -1.888 -7.670 32.461 1.00 46.34 119 ALA A O 1
ATOM 947 N N . THR A 1 120 ? -3.190 -8.295 34.183 1.00 48.91 120 THR A N 1
ATOM 948 C CA . THR A 1 120 ? -3.856 -9.367 33.449 1.00 48.91 120 THR A CA 1
ATOM 949 C C . THR A 1 120 ? -4.738 -8.679 32.421 1.00 48.91 120 THR A C 1
ATOM 951 O O . THR A 1 120 ? -5.810 -8.180 32.751 1.00 48.91 120 THR A O 1
ATOM 954 N N . VAL A 1 121 ? -4.232 -8.571 31.190 1.00 51.03 121 VAL A N 1
ATOM 955 C CA . VAL A 1 121 ? -5.022 -8.164 30.030 1.00 51.03 121 VAL A CA 1
ATOM 956 C C . VAL A 1 121 ? -6.245 -9.078 30.033 1.00 51.03 121 VAL A C 1
ATOM 958 O O . VAL A 1 121 ? -6.045 -10.296 29.976 1.00 51.03 121 VAL A O 1
ATOM 961 N N . PRO A 1 122 ? -7.464 -8.536 30.189 1.00 50.66 122 PRO A N 1
ATOM 962 C CA . PRO A 1 122 ? -8.651 -9.369 30.259 1.00 50.66 122 PRO A CA 1
ATOM 963 C C . PRO A 1 122 ? -8.788 -10.179 28.962 1.00 50.66 122 PRO A C 1
ATOM 965 O O . PRO A 1 122 ? -8.274 -9.792 27.904 1.00 50.66 122 PRO A O 1
ATOM 968 N N . ASP A 1 123 ? -9.368 -11.376 29.069 1.00 45.72 123 ASP A N 1
ATOM 969 C CA . ASP A 1 123 ? -9.316 -12.382 28.001 1.00 45.72 123 ASP A CA 1
ATOM 970 C C . ASP A 1 123 ? -9.964 -11.908 26.685 1.00 45.72 123 ASP A C 1
ATOM 972 O O . ASP A 1 123 ? -9.577 -12.366 25.612 1.00 45.72 123 ASP A O 1
ATOM 976 N N . ASP A 1 124 ? -10.851 -10.914 26.749 1.00 43.41 124 ASP A N 1
ATOM 977 C CA . ASP A 1 124 ? -11.460 -10.204 25.618 1.00 43.41 124 ASP A CA 1
ATOM 978 C C . ASP A 1 124 ? -10.439 -9.420 24.770 1.00 43.41 124 ASP A C 1
ATOM 980 O O . ASP A 1 124 ? -10.456 -9.487 23.541 1.00 43.41 124 ASP A O 1
ATOM 984 N N . VAL A 1 125 ? -9.491 -8.730 25.405 1.00 46.38 125 VAL A N 1
ATOM 985 C CA . VAL A 1 125 ? -8.387 -8.027 24.723 1.00 46.38 125 VAL A CA 1
ATOM 986 C C . VAL A 1 125 ? -7.280 -9.013 24.329 1.00 46.38 125 VAL A C 1
ATOM 988 O O . VAL A 1 125 ? -6.578 -8.830 23.331 1.00 46.38 125 VAL A O 1
ATOM 991 N N . ARG A 1 126 ? -7.142 -10.109 25.081 1.00 44.81 126 ARG A N 1
ATOM 992 C CA . ARG A 1 126 ? -6.215 -11.205 24.773 1.00 44.81 126 ARG A CA 1
ATOM 993 C C . ARG A 1 126 ? -6.632 -11.983 23.524 1.00 44.81 126 ARG A C 1
ATOM 995 O O . ARG A 1 126 ? -5.749 -12.418 22.786 1.00 44.81 126 ARG A O 1
ATOM 1002 N N . ALA A 1 127 ? -7.935 -12.105 23.269 1.00 41.50 127 ALA A N 1
ATOM 1003 C CA . ALA A 1 127 ? -8.497 -12.712 22.065 1.00 41.50 127 ALA A CA 1
ATOM 1004 C C . ALA A 1 127 ? -8.117 -11.929 20.798 1.00 41.50 127 ALA A C 1
ATOM 1006 O O . ALA A 1 127 ? -7.672 -12.533 19.827 1.00 41.50 127 ALA A O 1
ATOM 1007 N N . VAL A 1 128 ? -8.129 -10.590 20.843 1.00 46.91 128 VAL A N 1
ATOM 1008 C CA . VAL A 1 128 ? -7.674 -9.737 19.720 1.00 46.91 128 VAL A CA 1
ATOM 1009 C C . VAL A 1 128 ? -6.198 -9.975 19.366 1.00 46.91 128 VAL A C 1
ATOM 1011 O O . VAL A 1 128 ? -5.795 -9.805 18.220 1.00 46.91 128 VAL A O 1
ATOM 1014 N N . SER A 1 129 ? -5.387 -10.378 20.347 1.00 42.28 129 SER A N 1
ATOM 1015 C CA . SER A 1 129 ? -3.947 -10.612 20.183 1.00 42.28 129 SER A CA 1
ATOM 1016 C C . SER A 1 129 ? -3.596 -12.065 19.822 1.00 42.28 129 SER A C 1
ATOM 1018 O O . SER A 1 129 ? -2.466 -12.344 19.425 1.00 42.28 129 SER A O 1
ATOM 1020 N N . ARG A 1 130 ? -4.537 -13.006 19.994 1.00 44.00 130 ARG A N 1
ATOM 1021 C CA . ARG A 1 130 ? -4.319 -14.454 19.807 1.00 44.00 130 ARG A CA 1
ATOM 1022 C C . ARG A 1 130 ? -5.085 -15.057 18.645 1.00 44.00 130 ARG A C 1
ATOM 1024 O O . ARG A 1 130 ? -4.666 -16.101 18.151 1.00 44.00 130 ARG A O 1
ATOM 1031 N N . GLU A 1 131 ? -6.179 -14.442 18.216 1.00 37.34 131 GLU A N 1
ATOM 1032 C CA . GLU A 1 131 ? -6.881 -14.908 17.035 1.00 37.34 131 GLU A CA 1
ATOM 1033 C C . GLU A 1 131 ? -6.132 -14.461 15.784 1.00 37.34 131 GLU A C 1
ATOM 1035 O O . GLU A 1 131 ? -5.844 -13.281 15.585 1.00 37.34 131 GLU A O 1
ATOM 1040 N N . ASP A 1 132 ? -5.781 -15.466 14.981 1.00 41.59 132 ASP A N 1
ATOM 1041 C CA . ASP A 1 132 ? -5.405 -15.392 13.575 1.00 41.59 132 ASP A CA 1
ATOM 1042 C C . ASP A 1 132 ? -5.875 -14.075 12.918 1.00 41.59 132 ASP A C 1
ATOM 1044 O O . ASP A 1 132 ? -7.054 -13.737 13.039 1.00 41.59 132 ASP A O 1
ATOM 1048 N N . PRO A 1 133 ? -5.017 -13.323 12.200 1.00 46.81 133 PRO A N 1
ATOM 1049 C CA . PRO A 1 133 ? -5.424 -12.116 11.479 1.00 46.81 133 PRO A CA 1
ATOM 1050 C C . PRO A 1 133 ? -6.694 -12.288 10.615 1.00 46.81 133 PRO A C 1
ATOM 1052 O O . PRO A 1 133 ? -7.376 -11.298 10.338 1.00 46.81 133 PRO A O 1
ATOM 1055 N N . SER A 1 134 ? -7.063 -13.521 10.235 1.00 37.66 134 SER A N 1
ATOM 1056 C CA . SER A 1 134 ? -8.354 -13.840 9.603 1.00 37.66 134 SER A CA 1
ATOM 1057 C C . SER A 1 134 ? -9.592 -13.574 10.488 1.00 37.66 134 SER A C 1
ATOM 1059 O O . SER A 1 134 ? -10.645 -13.190 9.973 1.00 37.66 134 SER A O 1
ATOM 1061 N N . GLY A 1 135 ? -9.474 -13.713 11.811 1.00 39.91 135 GLY A N 1
ATOM 1062 C CA . GLY A 1 135 ? -10.518 -13.476 12.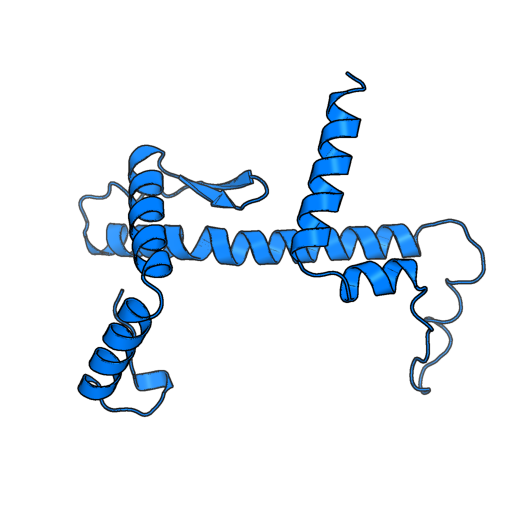811 1.00 39.91 135 GLY A CA 1
ATOM 1063 C C . GLY A 1 135 ? -10.876 -12.000 12.957 1.00 39.91 135 GLY A C 1
ATOM 1064 O O . GLY A 1 135 ? -12.057 -11.664 12.993 1.00 39.91 135 GLY A O 1
ATOM 1065 N N . ILE A 1 136 ? -9.889 -11.097 12.902 1.00 47.72 136 ILE A N 1
ATOM 1066 C CA . ILE A 1 136 ? -10.138 -9.644 12.870 1.00 47.72 136 ILE A CA 1
ATOM 1067 C C . ILE A 1 136 ? -10.931 -9.269 11.612 1.00 47.72 136 ILE A C 1
ATOM 1069 O O . ILE A 1 136 ? -11.887 -8.500 11.694 1.00 47.72 136 ILE A O 1
ATOM 1073 N N . VAL A 1 137 ? -10.587 -9.841 10.453 1.00 47.69 137 VAL A N 1
ATOM 1074 C CA . VAL A 1 137 ? -11.302 -9.582 9.191 1.00 47.69 137 VAL A CA 1
ATOM 1075 C C . VAL A 1 137 ? -12.737 -10.125 9.242 1.00 47.69 137 VAL A C 1
ATOM 1077 O O . VAL A 1 137 ? -13.662 -9.407 8.868 1.00 47.69 137 VAL A O 1
ATOM 1080 N N . LYS A 1 138 ? -12.959 -11.334 9.777 1.00 42.47 138 LYS A N 1
ATOM 1081 C CA . LYS A 1 138 ? -14.304 -11.922 9.952 1.00 42.47 138 LYS A CA 1
ATOM 1082 C C . LYS A 1 138 ? -15.159 -11.179 10.983 1.00 42.47 138 LYS A C 1
ATOM 1084 O O . LYS A 1 138 ? -16.344 -10.943 10.744 1.00 42.47 138 LYS A O 1
ATOM 1089 N N . ALA A 1 139 ? -14.571 -10.780 12.110 1.00 44.12 139 ALA A N 1
ATOM 1090 C CA . ALA A 1 139 ? -15.246 -9.991 13.135 1.00 44.12 139 ALA A CA 1
ATOM 1091 C C . ALA A 1 139 ? -15.673 -8.626 12.576 1.00 44.12 139 ALA A C 1
ATOM 1093 O O . ALA A 1 139 ? -16.801 -8.193 12.812 1.00 44.12 139 ALA A O 1
ATOM 1094 N N . LEU A 1 140 ? -14.820 -7.993 11.763 1.00 50.88 140 LEU A N 1
ATOM 1095 C CA . LEU A 1 140 ? -15.127 -6.740 11.075 1.00 50.88 140 LEU A CA 1
ATOM 1096 C C . LEU A 1 140 ? -16.214 -6.904 10.000 1.00 50.88 140 LEU A C 1
ATOM 1098 O O . LEU A 1 140 ? -17.136 -6.092 9.974 1.00 50.88 140 LEU A O 1
ATOM 1102 N N . ASP A 1 141 ? -16.180 -7.962 9.183 1.00 45.81 141 ASP A N 1
ATOM 1103 C CA . ASP A 1 141 ? -17.206 -8.241 8.159 1.00 45.81 141 ASP A CA 1
ATOM 1104 C C . ASP A 1 141 ? -18.590 -8.501 8.796 1.00 45.81 141 ASP A C 1
ATOM 1106 O O . ASP A 1 141 ? -19.621 -7.998 8.346 1.00 45.81 141 ASP A O 1
ATOM 1110 N N . SER A 1 142 ? -18.619 -9.183 9.947 1.00 36.53 142 SER A N 1
ATOM 1111 C CA . SER A 1 142 ? -19.852 -9.417 10.713 1.00 36.53 142 SER A CA 1
ATOM 1112 C C . SER A 1 142 ? -20.415 -8.171 11.417 1.00 36.53 142 SER A C 1
ATOM 1114 O O . SER A 1 142 ? -21.595 -8.158 11.775 1.00 36.53 142 SER A O 1
ATOM 1116 N N . ARG A 1 143 ? -19.592 -7.134 11.639 1.00 43.22 143 ARG A N 1
ATOM 1117 C CA . ARG A 1 143 ? -20.002 -5.864 12.266 1.00 43.22 143 ARG A CA 1
ATOM 1118 C C . ARG A 1 143 ? -20.485 -4.862 11.215 1.00 43.22 143 ARG A C 1
ATOM 1120 O O . ARG A 1 143 ? -21.553 -4.289 11.391 1.00 43.22 143 ARG A O 1
ATOM 1127 N N . VAL A 1 144 ? -19.789 -4.769 10.077 1.00 48.03 144 VAL A N 1
ATOM 1128 C CA . VAL A 1 144 ? -20.208 -3.965 8.910 1.00 48.03 144 VAL A CA 1
ATOM 1129 C C . VAL A 1 144 ? -21.570 -4.431 8.373 1.00 48.03 144 VAL A C 1
ATOM 1131 O O . VAL A 1 144 ? -22.448 -3.606 8.125 1.00 48.03 144 VAL A O 1
ATOM 1134 N N . ARG A 1 145 ? -21.816 -5.749 8.288 1.00 39.41 145 ARG A N 1
ATOM 1135 C CA . ARG A 1 145 ? -23.125 -6.295 7.869 1.00 39.41 145 ARG A CA 1
ATOM 1136 C C . ARG A 1 145 ? -24.283 -5.958 8.818 1.00 39.41 145 ARG A C 1
ATOM 1138 O O . ARG A 1 145 ? -25.415 -5.822 8.357 1.00 39.41 145 ARG A O 1
ATOM 1145 N N . ARG A 1 146 ? -24.025 -5.808 10.124 1.00 41.22 146 ARG A N 1
ATOM 1146 C CA . ARG A 1 146 ? -25.056 -5.432 11.112 1.00 41.22 146 ARG A CA 1
ATOM 1147 C C . ARG A 1 146 ? -25.428 -3.952 11.032 1.00 41.22 146 ARG A C 1
ATOM 1149 O O . ARG A 1 146 ? -26.598 -3.624 11.192 1.00 41.22 146 ARG A O 1
ATOM 1156 N N . GLU A 1 147 ? -24.467 -3.086 10.721 1.00 41.28 147 GLU A N 1
ATOM 1157 C CA . GLU A 1 147 ? -24.717 -1.653 10.511 1.00 41.28 147 GLU A CA 1
ATOM 1158 C C . GLU A 1 147 ? -25.446 -1.387 9.182 1.00 41.28 147 GLU A C 1
ATOM 1160 O O . GLU A 1 147 ? -26.283 -0.496 9.117 1.00 41.28 147 GLU A O 1
ATOM 1165 N N . SER A 1 148 ? -25.225 -2.212 8.149 1.00 39.09 148 SER A N 1
ATOM 1166 C CA . SER A 1 148 ? -25.943 -2.114 6.860 1.00 39.09 148 SER A CA 1
ATOM 1167 C C . SER A 1 148 ? -27.355 -2.719 6.857 1.00 39.09 148 SER A C 1
ATOM 1169 O O . SER A 1 148 ? -28.063 -2.563 5.873 1.00 39.09 148 SER A O 1
ATOM 1171 N N . SER A 1 149 ? -27.757 -3.423 7.923 1.00 39.62 149 SER A N 1
ATOM 1172 C CA . SER A 1 149 ? -29.113 -3.992 8.080 1.00 39.62 149 SER A CA 1
ATOM 1173 C C . SER A 1 149 ? -29.993 -3.178 9.043 1.00 39.62 149 SER A C 1
ATOM 1175 O O . SER A 1 149 ? -31.111 -3.585 9.342 1.00 39.62 149 SER A O 1
ATOM 1177 N N . SER A 1 150 ? -29.466 -2.065 9.571 1.00 41.31 150 SER A N 1
ATOM 1178 C CA . SER A 1 150 ? -30.190 -1.095 10.415 1.00 41.31 150 SER A CA 1
ATOM 1179 C C . SER A 1 150 ? -30.473 0.229 9.681 1.00 41.31 150 SER A C 1
ATOM 1181 O O . SER A 1 150 ? -30.742 1.242 10.325 1.00 41.31 150 SER A O 1
ATOM 1183 N N . ILE A 1 151 ? -30.395 0.214 8.347 1.00 40.19 151 ILE A N 1
ATOM 1184 C CA . ILE A 1 151 ? -30.892 1.245 7.420 1.00 40.19 151 ILE A CA 1
ATOM 1185 C C . ILE A 1 151 ? -31.943 0.563 6.550 1.00 40.19 151 ILE A C 1
ATOM 1187 O O . ILE A 1 151 ? -33.008 1.179 6.338 1.00 40.19 151 ILE A O 1
#

Radius of gyration: 22.15 Å; chains: 1; bounding box: 58×31×61 Å

Foldseek 3Di:
DQDDCVVVPDDSVVVVVVVVVVCVVPVVLVVLLVVLLVCCLVVQWAAAPVGHIDGQVQCPPPPPVSNVVSSVCSSVVNVVVNVVVVVVVLVVVVVCVVPDPDPPPVPPVVPDPDDDPPPVPPVVNVCVVPDDPVVVVVVVVVVVVVVVVVD

pLDDT: mean 72.55, std 22.18, range [35.78, 95.44]

Secondary structure (DSSP, 8-state):
----GGGTT--HHHHHHHHHHHHHH-HHHHHHHHHHHHHHHHHSEEE-TT--EEE-GGGG-S-HHHHHHHHHHHHHHHHHHHHHHHHHHHHHHHHHHHHS--TTSSSSSSS-SSS-------HHHHHHHHS-HHHHHHHHHHHHHHHTT--

Sequence (151 aa):
MRWTGRQIGIDRTAAAAYIDRYFARYPGVVRYMEETRAIARDKGYVETVFGRRLWLPEIKSSNAGRRQGAERAAINAPMQGTAADLIKRAMLAVQDWLSAPTGTRRTELTRRRSARCSATVPDDVRAVSREDPSGIVKALDSRVRRESSSI